Protein AF-A0A227J3G7-F1 (afdb_monomer_lite)

Radius of gyration: 16.79 Å; chains: 1; bounding box: 39×42×31 Å

Structure (mmCIF, N/CA/C/O backbone):
data_AF-A0A227J3G7-F1
#
_entry.id   AF-A0A227J3G7-F1
#
loop_
_atom_site.group_PDB
_atom_site.id
_atom_site.type_symbol
_atom_site.label_atom_id
_atom_site.label_alt_id
_atom_site.label_comp_id
_atom_site.label_asym_id
_atom_site.label_entity_id
_atom_site.label_seq_id
_atom_site.pdbx_PDB_ins_code
_atom_site.Cartn_x
_atom_site.Cartn_y
_atom_site.Cartn_z
_atom_site.occupancy
_atom_site.B_iso_or_equiv
_atom_site.auth_seq_id
_atom_site.auth_comp_id
_atom_site.auth_asym_id
_atom_site.auth_atom_id
_atom_site.pdbx_PDB_model_num
ATOM 1 N N . ILE A 1 1 ? 3.308 -20.604 -3.532 1.00 48.53 1 ILE A N 1
ATOM 2 C CA . ILE A 1 1 ? 2.604 -21.854 -3.914 1.00 48.53 1 ILE A CA 1
ATOM 3 C C . ILE A 1 1 ? 1.654 -21.525 -5.058 1.00 48.53 1 ILE A C 1
ATOM 5 O O . ILE A 1 1 ? 0.701 -20.789 -4.851 1.00 48.53 1 ILE A O 1
ATOM 9 N N . THR A 1 2 ? 1.940 -21.989 -6.270 1.00 48.03 2 THR A N 1
ATOM 10 C CA . THR A 1 2 ? 1.093 -21.775 -7.454 1.00 48.03 2 THR A CA 1
ATOM 11 C C . THR A 1 2 ? -0.054 -22.786 -7.459 1.00 48.03 2 THR A C 1
ATOM 13 O O . THR A 1 2 ? 0.182 -23.993 -7.449 1.00 48.03 2 THR A O 1
ATOM 16 N N . ARG A 1 3 ? -1.305 -22.313 -7.466 1.00 63.69 3 ARG A N 1
ATOM 17 C CA . ARG A 1 3 ? -2.496 -23.172 -7.561 1.00 63.69 3 ARG A CA 1
ATOM 18 C C . ARG A 1 3 ? -2.841 -23.378 -9.036 1.00 63.69 3 ARG A C 1
ATOM 20 O O . ARG A 1 3 ? -3.303 -22.453 -9.688 1.00 63.69 3 ARG A O 1
ATOM 27 N N . ARG A 1 4 ? -2.508 -24.555 -9.578 1.00 71.56 4 ARG A N 1
ATOM 28 C CA . ARG A 1 4 ? -2.634 -24.875 -11.018 1.00 71.56 4 ARG A CA 1
ATOM 29 C C . ARG A 1 4 ? -3.526 -26.085 -11.328 1.00 71.56 4 ARG A C 1
ATOM 31 O O . ARG A 1 4 ? -3.685 -26.413 -12.494 1.00 71.56 4 ARG A O 1
ATOM 38 N N . SER A 1 5 ? -4.080 -26.762 -10.319 1.00 80.62 5 SER A N 1
ATOM 39 C CA . SER A 1 5 ? -4.998 -27.897 -10.501 1.00 80.62 5 SER A CA 1
ATOM 40 C C . SER A 1 5 ? -6.400 -27.554 -10.001 1.00 80.62 5 SER A C 1
ATOM 42 O O . SER A 1 5 ? -6.533 -26.767 -9.066 1.00 80.62 5 SER A O 1
ATOM 44 N N . GLN A 1 6 ? -7.430 -28.176 -10.585 1.00 72.69 6 GLN A N 1
ATOM 45 C CA . GLN A 1 6 ? -8.832 -27.945 -10.214 1.00 72.69 6 GLN A CA 1
ATOM 46 C C . GLN A 1 6 ? -9.065 -28.156 -8.708 1.00 72.69 6 GLN A C 1
ATOM 48 O O . GLN A 1 6 ? -9.506 -27.242 -8.027 1.00 72.69 6 GLN A O 1
ATOM 53 N N . ALA A 1 7 ? -8.571 -29.266 -8.151 1.00 78.19 7 ALA A N 1
ATOM 54 C CA . ALA A 1 7 ? -8.650 -29.557 -6.715 1.00 78.19 7 ALA A CA 1
ATOM 55 C C . ALA A 1 7 ? -8.025 -28.473 -5.811 1.00 78.19 7 ALA A C 1
ATOM 57 O O . ALA A 1 7 ? -8.498 -28.231 -4.708 1.00 78.19 7 ALA A O 1
ATOM 58 N N . ARG A 1 8 ? -6.961 -27.802 -6.274 1.00 69.12 8 ARG A N 1
ATOM 59 C CA . ARG A 1 8 ? -6.300 -26.706 -5.545 1.00 69.12 8 ARG A CA 1
ATOM 60 C C . ARG A 1 8 ? -7.061 -25.385 -5.684 1.00 69.12 8 ARG A C 1
ATOM 62 O O . ARG A 1 8 ? -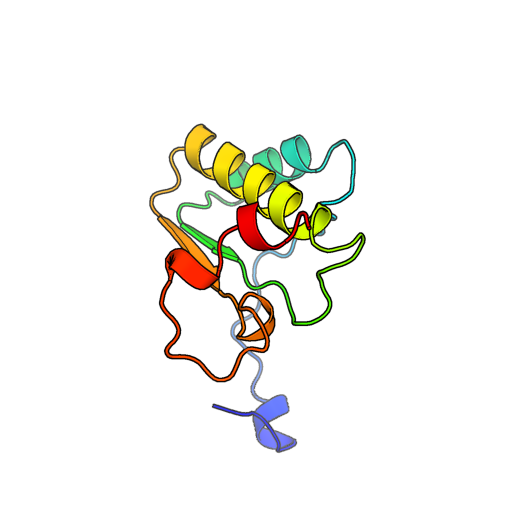6.901 -24.533 -4.821 1.00 69.12 8 ARG A O 1
ATOM 69 N N . LEU A 1 9 ? -7.800 -25.180 -6.775 1.00 60.81 9 LEU A N 1
ATOM 70 C CA . LEU A 1 9 ? -8.681 -24.021 -6.967 1.00 60.81 9 LEU A CA 1
ATOM 71 C C . LEU A 1 9 ? -9.964 -24.165 -6.138 1.00 60.81 9 LEU A C 1
ATOM 73 O O . LEU A 1 9 ? -10.472 -23.172 -5.627 1.00 60.81 9 LEU A O 1
ATOM 77 N N . ASP A 1 10 ? -10.429 -25.404 -5.965 1.00 70.75 10 ASP A N 1
ATOM 78 C CA . ASP A 1 10 ? -11.593 -25.753 -5.147 1.00 70.75 10 ASP A CA 1
ATOM 79 C C . ASP A 1 10 ? -11.298 -25.688 -3.635 1.00 70.75 10 ASP A C 1
ATOM 81 O O . ASP A 1 10 ? -12.226 -25.637 -2.824 1.00 70.75 10 ASP A O 1
ATOM 85 N N . GLU A 1 11 ? -10.016 -25.638 -3.237 1.00 73.19 11 GLU A N 1
ATOM 86 C CA . GLU A 1 11 ? -9.614 -25.213 -1.893 1.00 73.19 11 GLU A CA 1
ATOM 87 C C . GLU A 1 11 ? -10.057 -23.760 -1.695 1.00 73.19 11 GLU A C 1
ATOM 89 O O . GLU A 1 11 ? -9.344 -22.815 -2.046 1.00 73.19 11 GLU A O 1
ATOM 94 N N . ARG A 1 12 ? -11.256 -23.586 -1.130 1.00 52.50 12 ARG A N 1
ATOM 95 C CA . ARG A 1 12 ? -11.782 -22.272 -0.770 1.00 52.50 12 ARG A CA 1
ATOM 96 C C . ARG A 1 12 ? -10.756 -21.587 0.134 1.00 52.50 12 ARG A C 1
ATOM 98 O O . ARG A 1 12 ? -10.459 -22.117 1.209 1.00 52.50 12 ARG A O 1
ATOM 105 N N . PRO A 1 13 ? -10.206 -20.428 -0.266 1.00 60.81 13 PRO A N 1
ATOM 106 C CA . PRO A 1 13 ? -9.472 -19.602 0.672 1.00 60.81 13 PRO A CA 1
ATOM 107 C C . PRO A 1 13 ? -10.396 -19.317 1.857 1.00 60.81 13 PRO A C 1
ATOM 109 O O . PRO A 1 13 ? -11.616 -19.240 1.680 1.00 60.81 13 PRO A O 1
ATOM 112 N N . SER A 1 14 ? -9.820 -19.150 3.047 1.00 60.69 14 SER A N 1
ATOM 113 C CA . SER A 1 14 ? -10.500 -18.513 4.176 1.00 60.69 14 SER A CA 1
ATOM 114 C C . SER A 1 14 ? -11.354 -17.362 3.648 1.00 60.69 14 SER A C 1
ATOM 116 O O . SER A 1 14 ? -10.823 -16.486 2.961 1.00 60.69 14 SER A O 1
ATOM 118 N N . THR A 1 15 ? -12.663 -17.426 3.881 1.00 63.41 15 THR A N 1
ATOM 119 C CA . THR A 1 15 ? -13.640 -16.469 3.364 1.00 63.41 15 THR A CA 1
ATOM 120 C C . THR A 1 15 ? -13.111 -15.059 3.602 1.00 63.41 15 THR A C 1
ATOM 122 O O . THR A 1 15 ? -12.795 -14.713 4.741 1.00 63.41 15 THR A O 1
ATOM 125 N N . ILE A 1 16 ? -12.958 -14.258 2.544 1.00 68.50 16 ILE A N 1
ATOM 126 C CA . ILE A 1 16 ? -12.672 -12.831 2.705 1.00 68.50 16 ILE A CA 1
ATOM 127 C C . ILE A 1 16 ? -13.890 -12.262 3.429 1.00 68.50 16 ILE A C 1
ATOM 129 O O . ILE A 1 16 ? -14.965 -12.178 2.841 1.00 68.50 16 ILE A O 1
ATOM 133 N N . ALA A 1 17 ? -13.742 -11.980 4.723 1.00 70.50 17 ALA A N 1
ATOM 134 C CA . ALA A 1 17 ? -14.856 -11.564 5.567 1.00 70.50 17 ALA A CA 1
ATOM 135 C C . ALA A 1 17 ? -15.384 -10.189 5.139 1.00 70.50 17 ALA A C 1
ATOM 137 O O . ALA A 1 17 ? -16.592 -9.991 5.075 1.00 70.50 17 ALA A O 1
ATOM 138 N N . ASN A 1 18 ? -14.467 -9.287 4.770 1.00 80.69 18 ASN A N 1
ATOM 139 C CA . ASN A 1 18 ? -14.768 -7.914 4.389 1.00 80.69 18 ASN A CA 1
ATOM 140 C C . ASN A 1 18 ? -14.069 -7.582 3.067 1.00 80.69 18 ASN A C 1
ATOM 142 O O . ASN A 1 18 ? -12.847 -7.700 2.955 1.00 80.69 18 ASN A O 1
AT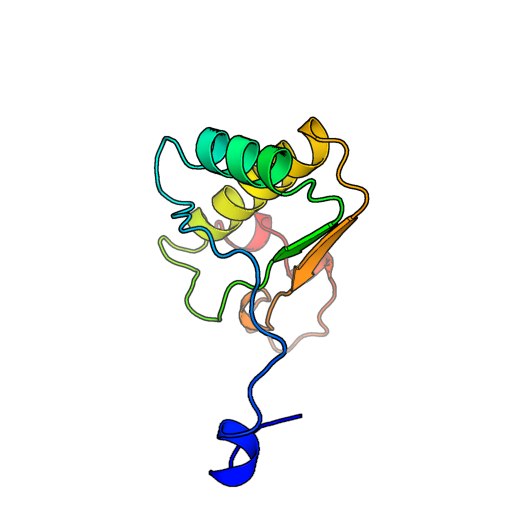OM 146 N N . ALA A 1 19 ? -14.846 -7.165 2.070 1.00 85.31 19 ALA A N 1
ATOM 147 C CA . ALA A 1 19 ? -14.343 -6.671 0.796 1.00 85.31 19 ALA A CA 1
ATOM 148 C C . ALA A 1 19 ? -14.885 -5.258 0.562 1.00 85.31 19 ALA A C 1
ATOM 150 O O . ALA A 1 19 ? -16.075 -5.011 0.749 1.00 85.31 19 ALA A O 1
ATOM 151 N N . ALA A 1 20 ? -14.016 -4.346 0.134 1.00 88.12 20 ALA A N 1
ATOM 152 C CA . ALA A 1 20 ? -14.378 -2.981 -0.223 1.00 88.12 20 ALA A CA 1
ATOM 153 C C . ALA A 1 20 ? -13.850 -2.657 -1.623 1.00 88.12 20 ALA A C 1
ATOM 155 O O . ALA A 1 20 ? -12.757 -3.088 -1.997 1.00 88.12 20 ALA A O 1
ATOM 156 N N . LEU A 1 21 ? -14.632 -1.903 -2.399 1.00 87.75 21 LEU A N 1
ATOM 157 C CA . LEU A 1 21 ? -14.205 -1.394 -3.697 1.00 87.75 21 LEU A CA 1
ATOM 158 C C . LEU A 1 21 ? -13.549 -0.025 -3.504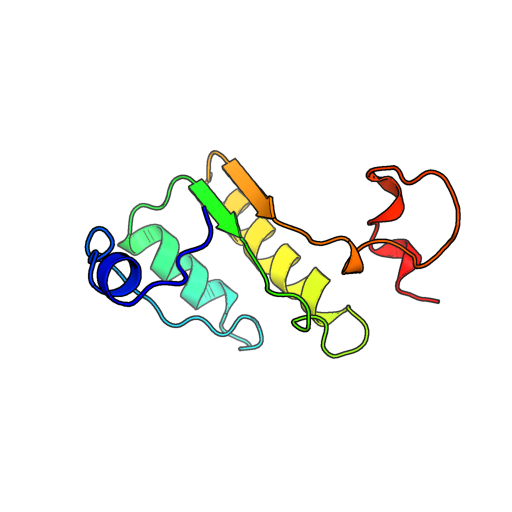 1.00 87.75 21 LEU A C 1
ATOM 160 O O . LEU A 1 21 ? -14.176 0.896 -2.987 1.00 87.75 21 LEU A O 1
ATOM 164 N N . LEU A 1 22 ? -12.304 0.108 -3.951 1.00 89.00 22 LEU A N 1
ATOM 165 C CA . LEU A 1 22 ? -11.553 1.356 -3.906 1.00 89.00 22 LEU A CA 1
ATOM 166 C C . LEU A 1 22 ? -10.849 1.564 -5.245 1.00 89.00 22 LEU A C 1
ATOM 168 O O . LEU A 1 22 ? -9.946 0.805 -5.597 1.00 89.00 22 LEU A O 1
ATOM 172 N N . ASP A 1 23 ? -11.255 2.600 -5.974 1.00 88.12 23 ASP A N 1
ATOM 173 C CA . ASP A 1 23 ? -10.467 3.128 -7.085 1.00 88.12 23 ASP A CA 1
ATOM 174 C C . ASP A 1 23 ? -9.557 4.229 -6.544 1.00 88.12 23 ASP A C 1
ATOM 176 O O . ASP A 1 23 ? -10.029 5.239 -6.026 1.00 88.12 23 ASP A O 1
ATOM 180 N N . LEU A 1 24 ? -8.246 4.026 -6.646 1.00 86.25 24 LEU A N 1
ATOM 181 C CA . LEU A 1 24 ? -7.253 4.985 -6.166 1.00 86.25 24 LEU A CA 1
ATOM 182 C C . LEU A 1 24 ? -7.071 6.193 -7.101 1.00 86.25 24 LEU A C 1
ATOM 184 O O . LEU A 1 24 ? -6.317 7.101 -6.759 1.00 86.25 24 LEU A O 1
ATOM 188 N N . ASN A 1 25 ? -7.736 6.202 -8.260 1.00 83.44 25 ASN A N 1
ATOM 189 C CA . ASN A 1 25 ? -7.750 7.333 -9.190 1.00 83.44 25 ASN A CA 1
ATOM 190 C C . ASN A 1 25 ? -8.966 8.253 -8.995 1.00 83.44 25 ASN A C 1
ATOM 192 O O . ASN A 1 25 ? -9.025 9.314 -9.610 1.00 83.44 25 ASN A O 1
ATOM 196 N N . ASP A 1 26 ? -9.930 7.856 -8.159 1.00 87.06 26 ASP A N 1
ATOM 197 C CA . ASP A 1 26 ? -11.079 8.684 -7.790 1.00 87.06 26 ASP A CA 1
ATOM 198 C C . ASP A 1 26 ? -10.608 9.889 -6.957 1.00 87.06 26 ASP A C 1
ATOM 200 O O . ASP A 1 26 ? -9.768 9.749 -6.064 1.00 87.06 26 ASP A O 1
ATOM 204 N N . GLU A 1 27 ? -11.170 11.073 -7.204 1.00 87.94 27 GLU A N 1
ATOM 205 C CA . GLU A 1 27 ? -10.866 12.287 -6.431 1.00 87.94 27 GLU A CA 1
ATOM 206 C C . GLU A 1 27 ? -11.147 12.102 -4.929 1.00 87.94 27 GLU A C 1
ATOM 208 O O . GLU A 1 27 ? -10.461 12.674 -4.082 1.00 87.94 27 GLU A O 1
ATOM 213 N N . ASN A 1 28 ? -12.099 11.230 -4.589 1.00 91.75 28 ASN A N 1
ATOM 214 C CA . ASN A 1 28 ? -12.499 10.904 -3.222 1.00 91.75 28 ASN A CA 1
ATOM 215 C C . ASN A 1 28 ? -11.788 9.661 -2.660 1.00 91.75 28 ASN A C 1
ATOM 217 O O . ASN A 1 28 ? -12.169 9.164 -1.598 1.00 91.75 28 ASN A O 1
ATOM 221 N N . ALA A 1 29 ? -10.770 9.125 -3.345 1.00 90.38 29 ALA A N 1
ATOM 222 C CA . ALA A 1 29 ? -10.078 7.904 -2.927 1.00 90.38 29 ALA A CA 1
ATOM 223 C C . ALA A 1 29 ? -9.514 7.992 -1.500 1.00 90.38 29 ALA A C 1
ATOM 225 O O . ALA A 1 29 ? -9.577 7.016 -0.757 1.00 90.38 29 ALA A O 1
ATOM 226 N N . ALA A 1 30 ? -8.990 9.157 -1.106 1.00 93.19 30 ALA A N 1
ATOM 227 C CA . ALA A 1 30 ? -8.454 9.371 0.238 1.00 93.19 30 ALA A CA 1
ATOM 228 C C . ALA A 1 30 ? -9.538 9.220 1.316 1.00 93.19 30 ALA A C 1
ATOM 230 O O . ALA A 1 30 ? -9.353 8.471 2.270 1.00 93.19 30 ALA A O 1
ATOM 231 N N . GLN A 1 31 ? -10.694 9.857 1.121 1.00 95.25 31 GLN A N 1
ATOM 232 C CA . GLN A 1 31 ? -11.808 9.772 2.062 1.00 95.25 31 GLN A CA 1
ATOM 233 C C . GLN A 1 31 ? -12.373 8.347 2.148 1.00 95.25 31 GLN A C 1
ATOM 235 O O . GLN A 1 31 ? -12.565 7.823 3.241 1.00 95.25 31 GLN A O 1
ATOM 240 N N . LYS A 1 32 ? -12.563 7.678 1.004 1.00 95.12 32 LYS A N 1
ATOM 241 C CA . LYS A 1 32 ? -13.021 6.278 0.969 1.00 95.12 32 LYS A CA 1
ATOM 242 C C . LYS A 1 32 ? -12.038 5.339 1.674 1.00 95.12 32 LYS A C 1
ATOM 244 O O . LYS A 1 32 ? -12.452 4.418 2.371 1.00 95.12 32 LYS A O 1
ATOM 249 N N . LEU A 1 33 ? -10.734 5.558 1.501 1.00 95.44 33 LEU A N 1
ATOM 250 C CA . LEU A 1 33 ? -9.704 4.778 2.185 1.00 95.44 33 LEU A CA 1
ATOM 251 C C . LEU A 1 33 ? -9.751 4.992 3.705 1.00 95.44 33 LEU A C 1
ATOM 253 O O . LEU A 1 33 ? -9.649 4.015 4.446 1.00 95.44 33 LEU A O 1
ATOM 257 N N . ASP A 1 34 ? -9.954 6.228 4.161 1.00 95.69 34 ASP A N 1
ATOM 258 C CA . ASP A 1 34 ? -10.110 6.545 5.584 1.00 95.69 34 ASP A CA 1
ATOM 259 C C . ASP A 1 34 ? -11.310 5.809 6.199 1.00 95.69 34 ASP A C 1
ATOM 261 O O . ASP A 1 34 ? -11.180 5.163 7.241 1.00 95.69 34 ASP A O 1
ATOM 265 N N . GLU A 1 35 ? -12.455 5.830 5.516 1.00 95.50 35 GLU A N 1
ATOM 266 C CA . GLU A 1 35 ? -13.665 5.113 5.933 1.00 95.50 35 GLU A CA 1
ATOM 267 C C . GLU A 1 35 ? -13.433 3.596 6.010 1.00 95.50 35 GLU A C 1
ATOM 269 O O . GLU A 1 35 ? -13.847 2.945 6.974 1.00 95.50 35 GLU A O 1
ATOM 274 N N . ILE A 1 36 ? -12.727 3.017 5.031 1.00 95.19 36 ILE A N 1
ATOM 275 C CA . ILE A 1 36 ? -12.383 1.587 5.017 1.00 95.19 36 ILE A CA 1
ATOM 276 C C . ILE A 1 36 ? -11.478 1.230 6.201 1.00 95.19 36 ILE A C 1
ATOM 278 O O . ILE A 1 36 ? -11.731 0.228 6.874 1.00 95.19 36 ILE A O 1
ATOM 282 N N . ILE A 1 37 ? -10.446 2.036 6.472 1.00 95.25 37 ILE A N 1
ATOM 283 C CA . ILE A 1 37 ? -9.507 1.805 7.579 1.00 95.25 37 ILE A CA 1
ATOM 284 C C . ILE A 1 37 ? -10.244 1.815 8.918 1.00 95.25 37 ILE A C 1
ATOM 286 O O . ILE A 1 37 ? -10.080 0.887 9.712 1.00 95.25 37 ILE A O 1
ATOM 290 N N . GLN A 1 38 ? -11.084 2.825 9.148 1.00 94.44 38 GLN A N 1
ATOM 291 C CA . GLN A 1 38 ? -11.807 2.988 10.407 1.00 94.44 38 GLN A CA 1
ATOM 292 C C . GLN A 1 38 ? -12.868 1.904 10.611 1.00 94.44 38 GLN A C 1
ATOM 294 O O . GLN A 1 38 ? -12.913 1.288 11.674 1.00 94.44 38 GLN A O 1
ATOM 299 N N . SER A 1 39 ? -13.687 1.632 9.591 1.00 94.06 39 SER A N 1
ATOM 300 C CA . SER A 1 39 ? -14.783 0.652 9.676 1.00 94.06 39 SER A CA 1
ATOM 301 C C . SER A 1 39 ? -14.308 -0.787 9.871 1.00 94.06 39 SER A C 1
ATOM 303 O O . SER A 1 39 ? -15.040 -1.601 10.429 1.00 94.06 39 SER A O 1
ATOM 305 N N . ASN A 1 40 ? -13.090 -1.108 9.427 1.00 92.81 40 ASN A N 1
ATOM 306 C CA . ASN A 1 40 ? -12.517 -2.448 9.538 1.00 92.81 40 ASN A CA 1
ATOM 307 C C . ASN A 1 40 ? -11.432 -2.556 10.615 1.00 92.81 40 ASN A C 1
ATOM 309 O O . ASN A 1 40 ? -10.826 -3.620 10.734 1.00 92.81 40 ASN A O 1
ATOM 313 N N . HIS A 1 41 ? -11.171 -1.483 11.371 1.00 92.81 41 HIS A N 1
ATOM 314 C CA . HIS A 1 41 ? -10.101 -1.421 12.371 1.00 92.81 41 HIS A CA 1
ATOM 315 C C . HIS A 1 41 ? -8.756 -1.924 11.817 1.00 92.81 41 HIS A C 1
ATOM 317 O O . HIS A 1 41 ? -8.091 -2.778 12.401 1.00 92.81 41 HIS A O 1
ATOM 323 N N . ILE A 1 42 ? -8.379 -1.434 10.632 1.00 94.19 42 ILE A N 1
ATOM 324 C CA . ILE A 1 42 ? -7.150 -1.868 9.965 1.00 94.19 42 ILE A CA 1
ATOM 325 C C . ILE A 1 42 ? -5.945 -1.342 10.747 1.00 94.19 42 ILE A C 1
ATOM 327 O O . ILE A 1 42 ? -5.810 -0.141 10.934 1.00 94.19 42 ILE A O 1
ATOM 331 N N . GLU A 1 43 ? -5.035 -2.234 11.138 1.00 95.69 43 GLU A N 1
ATOM 332 C CA . GLU A 1 43 ? -3.776 -1.879 11.822 1.00 95.69 43 GLU A CA 1
ATOM 333 C C . GLU A 1 43 ? -2.553 -1.960 10.900 1.00 95.69 43 GLU A C 1
ATOM 335 O O . GLU A 1 43 ? -1.492 -1.405 11.187 1.00 95.69 43 GLU A O 1
ATOM 340 N N . ARG A 1 44 ? -2.662 -2.726 9.808 1.00 95.00 44 ARG A N 1
ATOM 341 C CA . ARG A 1 44 ? -1.554 -3.067 8.907 1.00 95.00 44 ARG A CA 1
ATOM 342 C C . ARG A 1 44 ? -2.058 -3.113 7.476 1.00 95.00 44 ARG A C 1
ATOM 344 O O . ARG A 1 44 ? -3.110 -3.685 7.204 1.00 95.00 44 ARG A O 1
ATOM 351 N N . ILE A 1 45 ? -1.277 -2.561 6.556 1.00 94.19 45 ILE A N 1
ATOM 352 C CA . ILE A 1 45 ? -1.621 -2.508 5.135 1.00 94.19 45 ILE A CA 1
ATOM 353 C C . ILE A 1 45 ? -0.564 -3.267 4.338 1.00 94.19 45 ILE A C 1
ATOM 355 O O . ILE A 1 45 ? 0.634 -3.030 4.488 1.00 94.19 45 ILE A O 1
ATOM 359 N N . VAL A 1 46 ? -1.013 -4.159 3.455 1.00 93.50 46 VAL A N 1
ATOM 360 C CA . VAL A 1 46 ? -0.172 -4.807 2.444 1.00 93.50 46 VAL A CA 1
ATOM 361 C C . VAL A 1 46 ? -0.693 -4.390 1.077 1.00 93.50 46 VAL A C 1
ATOM 363 O O . VAL A 1 46 ? -1.778 -4.802 0.675 1.00 93.50 46 VAL A O 1
ATOM 366 N N . GLY A 1 47 ? 0.064 -3.558 0.367 1.00 89.56 47 GLY A N 1
ATOM 367 C CA . GLY A 1 47 ? -0.285 -3.146 -0.987 1.00 89.56 47 GLY A CA 1
ATOM 368 C C . GLY A 1 47 ? 0.463 -3.989 -2.015 1.00 89.56 47 GLY A C 1
ATOM 369 O O . GLY A 1 47 ? 1.690 -4.077 -1.984 1.00 89.56 47 GLY A O 1
ATOM 370 N N . ALA A 1 48 ? -0.277 -4.603 -2.934 1.00 87.38 48 ALA A N 1
ATOM 371 C CA . ALA A 1 48 ? 0.271 -5.394 -4.028 1.00 87.38 48 ALA A CA 1
ATOM 372 C C . ALA A 1 48 ? -0.374 -4.950 -5.341 1.00 87.38 48 ALA A C 1
ATOM 374 O O . ALA A 1 48 ? -1.406 -5.478 -5.754 1.00 87.38 48 ALA A O 1
ATOM 375 N N . PHE A 1 49 ? 0.219 -3.950 -5.989 1.00 80.56 49 PHE A N 1
ATOM 376 C CA . PHE A 1 49 ? -0.255 -3.502 -7.295 1.00 80.56 49 PHE A CA 1
ATOM 377 C C . PHE A 1 49 ? 0.325 -4.404 -8.390 1.00 80.56 49 PHE A C 1
ATOM 379 O O . PHE A 1 49 ? 1.551 -4.536 -8.477 1.00 80.56 49 PHE A O 1
ATOM 386 N N . PRO A 1 50 ? -0.520 -5.048 -9.214 1.00 69.62 50 PRO A N 1
ATOM 387 C CA . PRO A 1 50 ? -0.052 -5.983 -10.225 1.00 69.62 50 PRO A CA 1
ATOM 388 C C . PRO A 1 50 ? 0.827 -5.290 -11.282 1.00 69.62 50 PRO A C 1
ATOM 390 O O . PRO A 1 50 ? 0.684 -4.088 -11.536 1.00 69.62 50 PRO A O 1
ATOM 393 N N . PRO A 1 51 ? 1.737 -6.033 -11.939 1.00 59.66 51 PRO A N 1
ATOM 394 C CA . PRO A 1 51 ? 2.481 -5.509 -13.080 1.00 59.66 51 PRO A CA 1
ATOM 395 C C . PRO A 1 51 ? 1.499 -5.009 -14.152 1.00 59.66 51 PRO A C 1
ATOM 397 O O . PRO A 1 51 ? 0.527 -5.687 -14.476 1.00 59.66 51 PRO A O 1
ATOM 400 N N . GLY A 1 52 ? 1.723 -3.796 -14.664 1.00 59.81 52 GLY A N 1
ATOM 401 C CA . GLY A 1 52 ? 0.793 -3.108 -15.574 1.00 59.81 52 GLY A CA 1
ATOM 402 C C . GLY A 1 52 ? -0.104 -2.051 -14.915 1.00 59.81 52 GLY A C 1
ATOM 403 O O . GLY A 1 52 ? -0.764 -1.300 -15.628 1.00 59.81 52 GLY A O 1
ATOM 404 N N . PHE A 1 53 ? -0.071 -1.902 -13.583 1.00 65.00 53 PHE A N 1
ATOM 405 C CA . PHE A 1 53 ? -0.758 -0.803 -12.875 1.00 65.00 53 PHE A CA 1
ATOM 406 C C . PHE A 1 53 ? -0.097 0.578 -13.085 1.00 65.00 53 PHE A C 1
ATOM 408 O O . PHE A 1 53 ? -0.596 1.600 -12.626 1.00 65.00 53 PHE A O 1
ATOM 415 N N . ARG A 1 54 ? 1.033 0.631 -13.804 1.00 62.62 54 ARG A N 1
ATOM 416 C CA . ARG A 1 54 ? 1.726 1.863 -14.207 1.00 62.62 54 ARG A CA 1
ATOM 417 C C . ARG A 1 54 ? 1.076 2.456 -15.460 1.00 62.62 54 ARG A C 1
ATOM 419 O O . ARG A 1 54 ? 1.625 2.354 -16.553 1.00 62.62 54 ARG A O 1
ATOM 426 N N . ARG A 1 55 ? -0.092 3.073 -15.311 1.00 61.38 55 ARG A N 1
ATOM 427 C CA . ARG A 1 55 ? -0.646 3.976 -16.332 1.00 61.38 55 ARG A CA 1
ATOM 428 C C . ARG A 1 55 ? -0.044 5.387 -16.152 1.00 61.38 55 ARG A C 1
ATOM 430 O O . ARG A 1 55 ? 0.590 5.673 -15.132 1.00 61.38 55 ARG A O 1
ATOM 437 N N . GLY A 1 56 ? -0.076 6.215 -17.200 1.00 59.75 56 GLY A N 1
ATOM 438 C CA . GLY A 1 56 ? 0.432 7.600 -17.150 1.00 59.75 56 GLY A CA 1
ATOM 439 C C . GLY A 1 56 ? 1.945 7.767 -16.896 1.00 59.75 56 GLY A C 1
ATOM 440 O O . GLY A 1 56 ? 2.354 8.713 -16.218 1.00 59.75 56 GLY A O 1
ATOM 441 N N . SER A 1 57 ? 2.786 6.850 -17.396 1.00 56.12 57 SER A N 1
ATOM 442 C CA . SER A 1 57 ? 4.254 6.846 -17.201 1.00 56.12 57 SER A CA 1
ATOM 443 C C . SER A 1 57 ? 4.705 6.741 -15.735 1.00 56.12 57 SER A C 1
ATOM 445 O O . SER A 1 57 ? 5.733 7.284 -15.354 1.00 56.12 57 SER A O 1
ATOM 447 N N . GLY A 1 58 ? 3.934 6.064 -14.878 1.00 61.66 58 GLY A N 1
ATOM 448 C CA . GLY A 1 58 ? 4.330 5.792 -13.488 1.00 61.66 58 GLY A CA 1
ATOM 449 C C . GLY A 1 58 ? 4.026 6.909 -12.483 1.00 61.66 58 GLY A C 1
ATOM 450 O O . GLY A 1 58 ? 4.202 6.693 -11.283 1.00 61.66 58 GLY A O 1
ATOM 451 N N . ARG A 1 59 ? 3.499 8.059 -12.929 1.00 62.56 59 ARG A N 1
ATOM 452 C CA . ARG A 1 59 ? 3.008 9.122 -12.031 1.00 62.56 59 ARG A CA 1
ATOM 453 C C . ARG A 1 59 ? 1.829 8.658 -11.178 1.00 62.56 59 ARG A C 1
ATOM 455 O O . ARG A 1 59 ? 1.833 8.883 -9.972 1.00 62.56 59 ARG A O 1
ATOM 462 N N . GLU A 1 60 ? 0.882 7.946 -11.784 1.00 75.56 60 GLU A N 1
ATOM 463 C CA . GLU A 1 60 ? -0.294 7.412 -11.084 1.00 75.56 60 GLU A CA 1
ATOM 464 C C . GLU A 1 60 ? 0.117 6.432 -9.983 1.00 75.56 60 GLU A C 1
ATOM 466 O O . GLU A 1 60 ? -0.324 6.560 -8.849 1.00 75.56 60 GLU A O 1
ATOM 471 N N . TYR A 1 61 ? 1.064 5.535 -10.270 1.00 78.69 61 TYR A N 1
ATOM 472 C CA . TYR A 1 61 ? 1.591 4.585 -9.289 1.00 78.69 61 TYR A CA 1
ATOM 473 C C . TYR A 1 61 ? 2.148 5.285 -8.041 1.00 78.69 61 TYR A C 1
ATOM 475 O O . TYR A 1 61 ? 1.829 4.916 -6.911 1.00 78.69 61 TYR A O 1
ATOM 483 N N . ALA A 1 62 ? 2.968 6.320 -8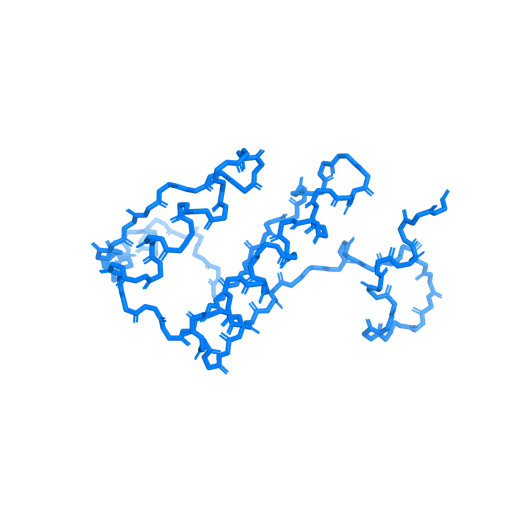.232 1.00 79.19 62 ALA A N 1
ATOM 484 C CA . ALA A 1 62 ? 3.541 7.079 -7.126 1.00 79.19 62 ALA A CA 1
ATOM 485 C C . ALA A 1 62 ? 2.478 7.848 -6.331 1.00 79.19 62 ALA A C 1
ATOM 487 O O . ALA A 1 62 ? 2.527 7.888 -5.101 1.00 79.19 62 ALA A O 1
ATOM 488 N N . GLN A 1 63 ? 1.500 8.433 -7.024 1.00 83.38 63 GLN A N 1
ATOM 489 C CA . GLN A 1 63 ? 0.391 9.149 -6.403 1.00 83.38 63 GLN A CA 1
ATOM 490 C C . GLN A 1 63 ? -0.491 8.211 -5.569 1.00 83.38 63 GLN A C 1
ATOM 492 O O . GLN A 1 63 ? -0.810 8.531 -4.427 1.00 83.38 63 GLN A O 1
ATOM 497 N N . GLN A 1 64 ? -0.802 7.024 -6.085 1.00 86.75 64 GLN A N 1
ATOM 498 C CA . GLN A 1 64 ? -1.578 5.995 -5.391 1.00 86.75 64 GLN A CA 1
ATOM 499 C C . GLN A 1 64 ? -0.875 5.527 -4.107 1.00 86.75 64 GLN A C 1
ATOM 501 O O . GLN A 1 64 ? -1.498 5.452 -3.045 1.00 86.75 64 GLN A O 1
ATOM 506 N N . TRP A 1 65 ? 0.442 5.291 -4.160 1.00 89.00 65 TRP A N 1
ATOM 507 C CA . TRP A 1 65 ? 1.231 5.012 -2.955 1.00 89.00 65 TRP A CA 1
ATOM 508 C C . TRP A 1 65 ? 1.283 6.198 -1.995 1.00 89.00 65 TRP A C 1
ATOM 510 O O . TRP A 1 65 ? 1.221 5.995 -0.785 1.00 89.00 65 TRP A O 1
ATOM 520 N N . SER A 1 66 ? 1.351 7.432 -2.501 1.00 89.69 66 SER A N 1
ATOM 521 C CA . SER A 1 66 ? 1.288 8.632 -1.659 1.00 89.69 66 SER A CA 1
ATOM 522 C C . SER A 1 66 ? -0.020 8.695 -0.868 1.00 89.69 66 SER A C 1
ATOM 524 O O . SER A 1 66 ? 0.017 8.967 0.332 1.00 89.69 66 SER A O 1
ATOM 526 N N . THR A 1 67 ? -1.154 8.382 -1.501 1.00 91.81 67 THR A N 1
ATOM 527 C CA . THR A 1 67 ? -2.464 8.296 -0.837 1.00 91.81 67 THR A CA 1
ATOM 528 C C . THR A 1 67 ? -2.448 7.263 0.292 1.00 91.81 67 THR A C 1
ATOM 530 O O . THR A 1 67 ? -2.796 7.596 1.424 1.00 91.81 67 THR A O 1
ATOM 533 N N . LEU A 1 68 ? -1.948 6.050 0.029 1.00 93.94 68 LEU A N 1
ATOM 534 C CA . LEU A 1 68 ? -1.812 4.990 1.040 1.00 93.94 68 LEU A CA 1
ATOM 535 C C . LEU A 1 68 ? -0.905 5.395 2.207 1.00 93.94 68 LEU A C 1
ATOM 537 O O . LEU A 1 68 ? -1.253 5.176 3.363 1.00 93.94 68 LEU A O 1
ATOM 541 N N . VAL A 1 69 ? 0.249 6.004 1.923 1.00 94.06 69 VAL A N 1
ATOM 542 C CA . VAL A 1 69 ? 1.206 6.444 2.951 1.00 94.06 69 VAL A CA 1
ATOM 543 C C . VAL A 1 69 ? 0.606 7.540 3.829 1.00 94.06 69 VAL A C 1
ATOM 545 O O . VAL A 1 69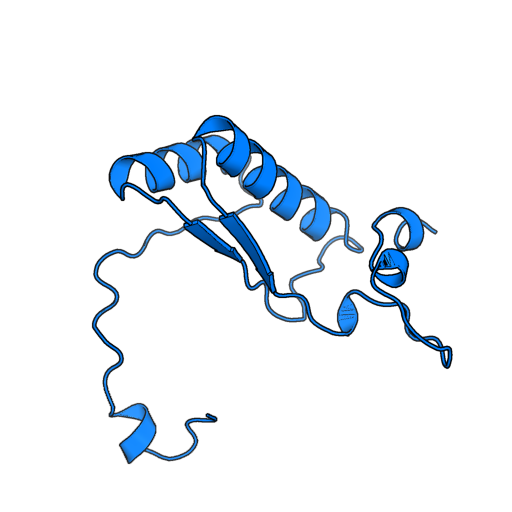 ? 0.812 7.528 5.042 1.00 94.06 69 VAL A O 1
ATOM 548 N N . LYS A 1 70 ? -0.123 8.496 3.242 1.00 95.00 70 LYS A N 1
ATOM 549 C CA . LYS A 1 70 ? -0.780 9.572 3.996 1.00 95.00 70 LYS A CA 1
ATOM 550 C C . LYS A 1 70 ? -1.860 9.017 4.920 1.00 95.00 70 LYS A C 1
ATOM 552 O O . LYS A 1 70 ? -1.812 9.311 6.111 1.00 95.00 70 LYS A O 1
ATOM 557 N N . ALA A 1 71 ? -2.746 8.165 4.403 1.00 94.56 71 ALA A N 1
ATOM 558 C CA . ALA A 1 71 ? -3.774 7.511 5.210 1.00 94.56 71 ALA A CA 1
ATOM 559 C C . ALA A 1 71 ? -3.146 6.660 6.327 1.00 94.56 71 ALA A C 1
ATOM 561 O O . ALA A 1 71 ? -3.521 6.777 7.490 1.00 94.56 71 ALA A O 1
ATOM 562 N N . ALA A 1 72 ? -2.106 5.880 6.012 1.00 94.75 72 ALA A N 1
ATOM 563 C CA . ALA A 1 72 ? -1.405 5.069 7.003 1.00 94.75 72 ALA A CA 1
ATOM 564 C C . ALA A 1 72 ? -0.833 5.909 8.157 1.00 94.75 72 ALA A C 1
ATOM 566 O O . ALA A 1 72 ? -0.978 5.544 9.322 1.00 94.75 72 ALA A O 1
ATOM 567 N N . LYS A 1 73 ? -0.225 7.059 7.842 1.00 94.38 73 LYS A N 1
ATOM 568 C CA . LYS A 1 73 ? 0.279 8.000 8.851 1.00 94.38 73 LYS A CA 1
ATOM 569 C C . LYS A 1 73 ? -0.848 8.622 9.677 1.00 94.38 73 LYS A C 1
ATOM 571 O O . LYS A 1 73 ? -0.694 8.751 10.885 1.00 94.38 73 LYS A O 1
ATOM 576 N N . GLN A 1 74 ? -1.951 9.007 9.036 1.00 95.25 74 GLN A N 1
ATOM 577 C CA . GLN A 1 74 ? -3.093 9.652 9.690 1.00 95.25 74 GLN A CA 1
ATOM 578 C C . GLN A 1 74 ? -3.777 8.733 10.709 1.00 95.25 74 GLN A C 1
ATOM 580 O O . GLN A 1 74 ? -4.128 9.189 11.793 1.00 95.25 74 GLN A O 1
ATOM 585 N N . HIS A 1 75 ? -3.925 7.445 10.389 1.00 94.81 75 HIS A N 1
ATOM 586 C CA . HIS A 1 75 ? -4.599 6.466 11.255 1.00 94.81 75 HIS A CA 1
ATOM 587 C C . HIS A 1 75 ? -3.641 5.654 12.133 1.00 94.81 75 HIS A C 1
ATOM 589 O O . HIS A 1 75 ? -4.037 4.626 12.670 1.00 94.81 75 HIS A O 1
ATOM 595 N N . ALA A 1 76 ? -2.384 6.091 12.270 1.00 92.81 76 ALA A N 1
ATOM 596 C CA . ALA A 1 76 ? -1.361 5.411 13.069 1.00 92.81 76 ALA A CA 1
ATOM 597 C C . ALA A 1 76 ? -1.215 3.905 12.748 1.00 92.81 76 ALA A C 1
ATOM 599 O O . ALA A 1 76 ? -0.985 3.087 13.636 1.00 92.81 76 ALA A O 1
ATOM 600 N N . ILE A 1 77 ? -1.325 3.546 11.464 1.00 96.06 77 ILE A N 1
ATOM 601 C CA . ILE A 1 77 ? -1.098 2.182 10.973 1.00 96.06 77 ILE A CA 1
ATOM 602 C C . ILE A 1 77 ? 0.319 1.750 11.355 1.00 96.06 77 ILE A C 1
ATOM 604 O O . ILE A 1 77 ? 1.297 2.422 11.025 1.00 96.06 77 ILE A O 1
ATOM 608 N N . GLU A 1 78 ? 0.442 0.594 12.000 1.00 95.44 78 GLU A N 1
ATOM 609 C CA . GLU A 1 78 ? 1.717 0.101 12.526 1.00 95.44 78 GLU A CA 1
ATOM 610 C C . GLU A 1 78 ? 2.718 -0.219 11.415 1.00 95.44 78 GLU A C 1
ATOM 612 O O . GLU A 1 78 ? 3.933 -0.094 11.583 1.00 95.44 78 GLU A O 1
ATOM 617 N N . LYS A 1 79 ? 2.209 -0.699 10.274 1.00 94.56 79 LYS A N 1
ATOM 618 C CA . LYS A 1 79 ? 3.043 -1.153 9.166 1.00 94.56 79 LYS A CA 1
ATOM 619 C C . LYS A 1 79 ? 2.342 -1.039 7.821 1.00 94.56 79 LYS A C 1
ATOM 621 O O . LYS A 1 79 ? 1.259 -1.585 7.621 1.00 94.56 79 LYS A O 1
ATOM 626 N N . LEU A 1 80 ? 3.037 -0.416 6.874 1.00 94.31 80 LEU A N 1
ATOM 627 C CA . LEU A 1 80 ? 2.718 -0.452 5.451 1.00 94.31 80 LEU A CA 1
ATOM 628 C C . LEU A 1 80 ? 3.773 -1.298 4.732 1.00 94.31 80 LEU A C 1
ATOM 630 O O . LEU A 1 80 ? 4.957 -0.965 4.745 1.00 94.31 80 LEU A O 1
ATOM 634 N N . VAL A 1 81 ? 3.348 -2.398 4.115 1.00 92.38 81 VAL A N 1
ATOM 635 C CA . VAL A 1 81 ? 4.197 -3.253 3.281 1.00 92.38 81 VAL A CA 1
ATOM 636 C C . VAL A 1 81 ? 3.881 -2.984 1.820 1.00 92.38 81 VAL A C 1
ATOM 638 O O . VAL A 1 81 ? 2.759 -3.199 1.361 1.00 92.38 81 VAL A O 1
ATOM 641 N N . MET A 1 82 ? 4.897 -2.539 1.090 1.00 88.56 82 MET A N 1
ATOM 642 C CA . MET A 1 82 ? 4.838 -2.331 -0.349 1.00 88.56 82 MET A CA 1
ATOM 643 C C . MET A 1 82 ? 5.390 -3.562 -1.061 1.00 88.56 82 MET A C 1
ATOM 645 O O . MET A 1 82 ? 6.579 -3.855 -0.967 1.00 88.56 82 MET A O 1
ATOM 649 N N . ILE A 1 83 ? 4.531 -4.283 -1.780 1.00 84.81 83 ILE A N 1
ATOM 650 C CA . ILE A 1 83 ? 4.955 -5.361 -2.672 1.00 84.81 83 ILE A CA 1
ATOM 651 C C . ILE A 1 83 ? 5.130 -4.762 -4.065 1.00 84.81 83 ILE A C 1
ATOM 653 O O . ILE A 1 83 ? 4.165 -4.362 -4.721 1.00 84.81 83 ILE A O 1
ATOM 657 N N . SER A 1 84 ? 6.381 -4.689 -4.507 1.00 73.06 84 SER A N 1
ATOM 658 C CA . SER A 1 84 ? 6.762 -4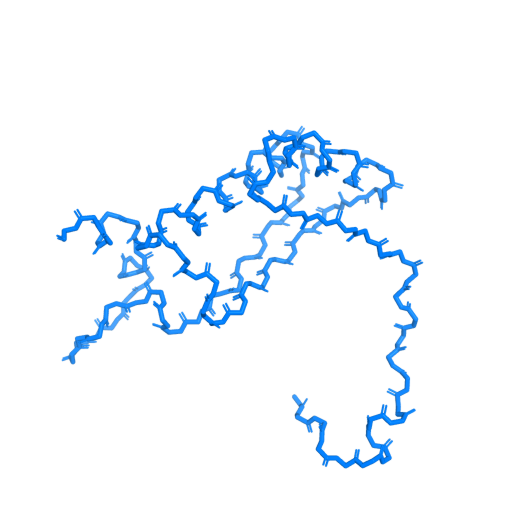.257 -5.848 1.00 73.06 84 SER A CA 1
ATOM 659 C C . SER A 1 84 ? 7.174 -5.454 -6.714 1.00 73.06 84 SER A C 1
ATOM 661 O O . SER A 1 84 ? 7.314 -6.584 -6.247 1.00 73.06 84 SER A O 1
ATOM 663 N N . SER A 1 85 ? 7.326 -5.214 -8.015 1.00 71.00 85 SER A N 1
ATOM 664 C CA . SER A 1 85 ? 7.891 -6.181 -8.961 1.00 71.00 85 SER A CA 1
ATOM 665 C C . SER A 1 85 ? 9.125 -5.580 -9.616 1.00 71.00 85 SER A C 1
ATOM 667 O O . SER A 1 85 ? 9.313 -4.368 -9.568 1.00 71.00 85 SER A O 1
ATOM 669 N N . THR A 1 86 ? 9.929 -6.391 -10.301 1.00 66.56 86 THR A N 1
ATOM 670 C CA . THR A 1 86 ? 11.118 -5.920 -11.034 1.00 66.56 86 THR A CA 1
ATOM 671 C C . THR A 1 86 ? 10.816 -4.807 -12.044 1.00 66.56 86 THR A C 1
ATOM 673 O O . THR A 1 86 ? 11.700 -4.030 -12.367 1.00 66.56 86 THR A O 1
ATOM 676 N N . THR A 1 87 ? 9.561 -4.642 -12.480 1.00 62.97 87 THR A N 1
ATOM 677 C CA . THR A 1 87 ? 9.143 -3.513 -13.335 1.00 62.97 87 THR A CA 1
ATOM 678 C C . THR A 1 87 ? 9.280 -2.135 -12.682 1.00 62.97 87 THR A C 1
ATOM 680 O O . THR A 1 87 ? 9.163 -1.124 -13.376 1.00 62.97 87 THR A O 1
ATOM 683 N N . VAL A 1 88 ? 9.501 -2.062 -11.362 1.00 62.06 88 VAL A N 1
ATOM 684 C CA . VAL A 1 88 ? 9.790 -0.787 -10.694 1.00 62.06 88 VAL A CA 1
ATOM 685 C C . VAL A 1 88 ? 11.234 -0.332 -10.834 1.00 62.06 88 VAL A C 1
ATOM 687 O O . VAL A 1 88 ? 11.530 0.815 -10.519 1.00 62.06 88 VAL A O 1
ATOM 690 N N . TYR A 1 89 ? 12.084 -1.209 -11.352 1.00 68.44 89 TYR A N 1
ATOM 691 C CA . TYR A 1 89 ? 13.500 -0.996 -11.543 1.00 68.44 89 TYR A CA 1
ATOM 692 C C . TYR A 1 89 ? 13.825 -0.714 -13.028 1.00 68.44 89 TYR A C 1
ATOM 694 O O . TYR A 1 89 ? 13.107 -1.191 -13.913 1.00 68.44 89 TYR A O 1
ATOM 702 N N . PRO A 1 90 ? 14.891 0.051 -13.334 1.00 63.03 90 PRO A N 1
ATOM 703 C CA . PRO A 1 90 ? 15.353 0.291 -14.700 1.00 63.03 90 PRO A CA 1
ATOM 704 C C . PRO A 1 90 ? 15.711 -1.008 -15.430 1.00 63.03 90 PRO A C 1
ATOM 706 O O . PRO A 1 90 ? 16.325 -1.901 -14.857 1.00 63.03 90 PRO A O 1
ATOM 709 N N . ASN A 1 91 ? 15.408 -1.104 -16.725 1.00 67.12 91 ASN A N 1
ATOM 710 C CA . ASN A 1 91 ? 15.833 -2.247 -17.539 1.00 67.12 91 ASN A CA 1
ATOM 711 C C . ASN A 1 91 ? 17.290 -2.071 -18.011 1.00 67.12 91 ASN A C 1
ATOM 713 O O . ASN A 1 91 ? 17.545 -1.857 -19.195 1.00 67.12 91 ASN A O 1
ATOM 717 N N . LEU A 1 92 ? 18.232 -2.078 -17.064 1.00 71.44 92 LEU A N 1
ATOM 718 C CA . LEU A 1 92 ? 19.665 -1.897 -17.303 1.00 71.44 92 LEU A CA 1
ATOM 719 C C . LEU A 1 92 ? 20.446 -3.133 -16.829 1.00 71.44 92 LEU A C 1
ATOM 721 O O . LEU A 1 92 ? 20.120 -3.683 -15.776 1.00 71.44 92 LEU A O 1
ATOM 725 N N . PRO A 1 93 ? 21.490 -3.571 -17.561 1.00 72.69 93 PRO A N 1
ATOM 726 C CA . PRO A 1 93 ? 22.319 -4.713 -17.182 1.00 72.69 93 PRO A CA 1
ATOM 727 C C . PRO A 1 93 ? 23.358 -4.301 -16.126 1.00 72.69 93 PRO A C 1
ATOM 729 O O . PRO A 1 93 ? 24.561 -4.312 -16.374 1.00 72.69 93 PRO A O 1
ATOM 732 N N . THR A 1 94 ? 22.887 -3.880 -14.955 1.00 77.56 94 THR A N 1
ATOM 733 C CA . THR A 1 94 ? 23.713 -3.413 -13.835 1.00 77.56 94 THR A CA 1
ATOM 734 C C . THR A 1 94 ? 23.226 -4.023 -12.529 1.00 77.56 94 THR A C 1
ATOM 736 O O . THR A 1 94 ? 22.044 -4.344 -12.403 1.00 77.56 94 THR A O 1
ATOM 739 N N . ASP A 1 95 ? 24.104 -4.112 -11.529 1.00 76.88 95 ASP A N 1
ATOM 740 C CA . ASP A 1 95 ? 23.696 -4.481 -10.172 1.00 76.88 95 ASP A CA 1
ATOM 741 C C . ASP A 1 95 ? 22.620 -3.514 -9.658 1.00 76.88 95 ASP A C 1
ATOM 743 O O . ASP A 1 95 ? 22.786 -2.292 -9.706 1.00 76.88 95 ASP A O 1
ATOM 747 N N . MET A 1 96 ? 21.501 -4.064 -9.183 1.00 77.69 96 MET A N 1
ATOM 748 C CA . MET A 1 96 ? 20.354 -3.281 -8.720 1.00 77.69 96 MET A CA 1
ATOM 749 C C . MET A 1 96 ? 20.364 -3.149 -7.199 1.00 77.69 96 MET A C 1
ATOM 751 O O . MET A 1 96 ? 20.635 -4.115 -6.486 1.00 77.69 96 MET A O 1
ATOM 755 N N . LYS A 1 97 ? 20.020 -1.960 -6.704 1.00 78.00 97 LYS A N 1
ATOM 756 C CA . LYS A 1 97 ? 19.813 -1.676 -5.275 1.00 78.00 97 LYS A CA 1
ATOM 757 C C . LYS A 1 97 ? 18.418 -1.111 -5.065 1.00 78.00 97 LYS A C 1
ATOM 759 O O . LYS A 1 97 ? 17.837 -0.606 -6.017 1.00 78.00 97 LYS A O 1
ATOM 764 N N . GLU A 1 98 ? 17.899 -1.125 -3.840 1.00 72.19 98 GLU A N 1
ATOM 765 C CA . GLU A 1 98 ? 16.575 -0.553 -3.527 1.00 72.19 98 GLU A CA 1
ATOM 766 C C . GLU A 1 98 ? 16.449 0.909 -4.000 1.00 72.19 98 GLU A C 1
ATOM 768 O O . GLU A 1 98 ? 15.409 1.323 -4.511 1.00 72.19 98 GLU A O 1
ATOM 773 N N . GLU A 1 99 ? 17.542 1.681 -3.953 1.00 76.69 99 GLU A N 1
ATOM 774 C CA . GLU A 1 99 ? 17.585 3.054 -4.482 1.00 76.69 99 GLU A CA 1
ATOM 775 C C . GLU A 1 99 ? 17.284 3.149 -5.993 1.00 76.69 99 GLU A C 1
ATOM 777 O O . GLU A 1 99 ? 16.820 4.182 -6.481 1.00 76.69 99 GLU A O 1
ATOM 782 N N . SER A 1 100 ? 17.515 2.074 -6.751 1.00 70.31 100 SER A N 1
ATOM 783 C CA . SER A 1 100 ? 17.210 1.991 -8.180 1.00 70.31 100 SER A CA 1
ATOM 784 C C . SER A 1 100 ? 15.702 1.976 -8.465 1.00 70.31 100 SER A C 1
ATOM 786 O O . SER A 1 100 ? 15.312 2.258 -9.591 1.00 70.31 100 SER A O 1
ATOM 788 N N . ALA A 1 101 ? 14.842 1.714 -7.474 1.00 69.12 101 ALA A N 1
ATOM 789 C CA . ALA A 1 101 ? 13.384 1.801 -7.599 1.00 69.12 101 ALA A CA 1
ATOM 790 C C . ALA A 1 101 ? 12.822 3.214 -7.315 1.00 69.12 101 ALA A C 1
ATOM 792 O O . ALA A 1 101 ? 11.619 3.370 -7.077 1.00 69.12 101 ALA A O 1
ATOM 793 N N . SER A 1 102 ? 13.670 4.253 -7.290 1.00 68.38 102 SER A N 1
ATOM 794 C CA . SER A 1 102 ? 13.236 5.601 -6.908 1.00 68.38 102 SER A CA 1
ATOM 795 C C . SER A 1 102 ? 12.372 6.295 -7.967 1.00 68.38 102 SER A C 1
ATOM 797 O O . SER A 1 102 ? 12.577 6.168 -9.175 1.00 68.38 102 SER A O 1
ATOM 799 N N . LEU A 1 103 ? 11.429 7.115 -7.491 1.00 62.47 103 LEU A N 1
ATOM 800 C CA . LEU A 1 103 ? 10.549 7.928 -8.333 1.00 62.47 103 LEU A CA 1
ATOM 801 C C . LEU A 1 103 ? 11.316 8.913 -9.230 1.00 62.47 103 LEU A C 1
ATOM 803 O O . LEU A 1 103 ? 10.879 9.191 -10.345 1.00 62.47 103 LEU A O 1
ATOM 807 N N . ALA A 1 104 ? 12.458 9.419 -8.756 1.00 61.91 104 ALA A N 1
ATOM 808 C CA . ALA A 1 104 ? 13.278 10.383 -9.488 1.00 61.91 104 ALA A CA 1
ATOM 809 C C . ALA A 1 104 ? 13.795 9.823 -10.825 1.00 61.91 104 ALA A C 1
ATOM 811 O O . ALA A 1 104 ? 14.011 10.580 -11.764 1.00 61.91 104 ALA A O 1
ATOM 812 N N . LEU A 1 105 ? 13.939 8.498 -10.930 1.00 57.81 105 LEU A N 1
ATOM 813 C CA . LEU A 1 105 ? 14.441 7.814 -12.125 1.00 57.81 105 LEU A CA 1
ATOM 814 C C . LEU A 1 105 ? 13.368 7.598 -13.205 1.00 57.81 105 LEU A C 1
ATOM 816 O O . LEU A 1 105 ? 13.686 7.145 -14.297 1.00 57.81 105 LEU A O 1
ATOM 820 N N . VAL A 1 106 ? 12.098 7.893 -12.908 1.00 55.69 106 VAL A N 1
ATOM 821 C CA . VAL A 1 106 ? 10.963 7.684 -13.828 1.00 55.69 106 VAL A CA 1
ATOM 822 C C . VAL A 1 106 ? 10.587 8.977 -14.580 1.00 55.69 106 VAL A C 1
ATOM 824 O O . VAL A 1 106 ? 9.769 8.940 -15.492 1.00 55.69 106 VAL A O 1
ATOM 827 N N . GLN A 1 107 ? 11.166 10.131 -14.220 1.00 48.59 107 GLN A N 1
ATOM 828 C CA . GLN A 1 107 ? 10.770 11.455 -14.737 1.00 48.59 107 GLN A CA 1
ATOM 829 C C . GLN A 1 107 ? 11.619 12.009 -15.900 1.00 48.59 107 GLN A C 1
ATOM 831 O O . GLN A 1 107 ? 11.446 13.174 -16.256 1.00 48.59 107 GLN A O 1
ATOM 836 N N . THR A 1 108 ? 12.499 11.211 -16.501 1.00 41.06 108 THR A N 1
ATOM 837 C CA . THR A 1 108 ? 13.249 11.567 -17.726 1.00 41.06 108 THR A CA 1
ATOM 838 C C . THR A 1 108 ? 12.677 10.860 -18.938 1.00 41.06 108 THR A C 1
ATOM 840 O O . THR A 1 108 ? 12.457 11.541 -19.961 1.00 41.06 108 THR A O 1
#

Foldseek 3Di:
DDQDDPVSVVPDDDPPPDDDDADLPDPCRLVSVLVVCVVVVAQEEEDDDDPPPCDPQNPSVVSSVVSVVVSCVVSVRVYYHYDDDCVLADPDPDDDDPCRSDPVVSPD

pLDDT: mean 78.56, std 14.41, range [41.06, 96.06]

Organism: Vibrio parahaemolyticus (NCBI:txid670)

Sequence (108 aa):
ITRRSQARLDERPSTIANAALLDLNDENAAQKLDEIIQSNHIERIVGAFPPGFRRGSGREYAQQWSTLVKAAKQHAIEKLVMISSTTVYPNLPTDMKEESASLALVQT

Secondary structure (DSSP, 8-state):
----SHHHHSS--S--S------TTSTTHHHHHHHHHHHTT--EEEEEPPTT---GGGHHHHHHHHHHHHHHHHTT-SEEEEE--GGGS---SS---GGGG-GGGG--